Protein AF-A0A8B6XBX9-F1 (afdb_monomer)

Structure (mmCIF, N/CA/C/O backbone):
data_AF-A0A8B6XBX9-F1
#
_entry.id   AF-A0A8B6XBX9-F1
#
loop_
_atom_site.group_PDB
_atom_site.id
_atom_site.type_symbol
_atom_site.label_atom_id
_atom_site.label_alt_id
_atom_site.label_comp_id
_atom_site.label_asym_id
_atom_site.label_entity_id
_atom_site.label_seq_id
_atom_site.pdbx_PDB_ins_code
_atom_site.Cartn_x
_atom_site.Cartn_y
_atom_site.Cartn_z
_atom_site.occupancy
_atom_site.B_iso_or_equiv
_atom_site.auth_seq_id
_atom_site.auth_comp_id
_atom_site.auth_asym_id
_atom_site.auth_atom_id
_atom_site.pdbx_PDB_model_num
ATOM 1 N N . ASP A 1 1 ? -56.535 5.437 45.631 1.00 47.84 1 ASP A N 1
ATOM 2 C CA . ASP A 1 1 ? -55.757 4.356 44.991 1.00 47.84 1 ASP A CA 1
ATOM 3 C C . ASP A 1 1 ? -54.587 4.993 44.270 1.00 47.84 1 ASP A C 1
ATOM 5 O O . ASP A 1 1 ? -54.756 6.037 43.652 1.00 47.84 1 ASP A O 1
ATOM 9 N N . ALA A 1 2 ? -53.387 4.492 44.534 1.00 50.47 2 ALA A N 1
ATOM 10 C CA . ALA A 1 2 ? -52.125 5.211 44.409 1.00 50.47 2 ALA A CA 1
ATOM 11 C C . ALA A 1 2 ? -51.852 5.819 43.011 1.00 50.47 2 ALA A C 1
ATOM 13 O O . ALA A 1 2 ? -51.629 5.105 42.043 1.00 50.47 2 ALA A O 1
ATOM 14 N N . THR A 1 3 ? -51.808 7.160 42.994 1.00 58.91 3 THR A N 1
ATOM 15 C CA . THR A 1 3 ? -50.805 8.041 42.352 1.00 58.91 3 THR A CA 1
ATOM 16 C C . THR A 1 3 ? -50.478 7.858 40.867 1.00 58.91 3 THR A C 1
ATOM 18 O O . THR A 1 3 ? -49.829 6.899 40.463 1.00 58.91 3 THR A O 1
ATOM 21 N N . GLY A 1 4 ? -50.818 8.892 40.084 1.00 65.31 4 GLY A N 1
ATOM 22 C CA . GLY A 1 4 ? -50.504 9.026 38.664 1.00 65.31 4 GLY A CA 1
ATOM 23 C C . GLY A 1 4 ? -49.008 8.943 38.365 1.00 65.31 4 GLY A C 1
ATOM 24 O O . GLY A 1 4 ? -48.248 9.865 38.653 1.00 65.31 4 GLY A O 1
ATOM 25 N N . GLN A 1 5 ? -48.604 7.830 37.761 1.00 73.38 5 GLN A N 1
ATOM 26 C CA . GLN A 1 5 ? -47.269 7.639 37.211 1.00 73.38 5 GLN A CA 1
ATOM 27 C C . GLN A 1 5 ? -47.248 7.998 35.728 1.00 73.38 5 GLN A C 1
ATOM 29 O O . GLN A 1 5 ? -48.094 7.558 34.951 1.00 73.38 5 GLN A O 1
ATOM 34 N N . LEU A 1 6 ? -46.239 8.779 35.346 1.00 77.12 6 LEU A N 1
ATOM 35 C CA . LEU A 1 6 ? -45.915 9.092 33.963 1.00 77.12 6 LEU A CA 1
ATOM 36 C C . LEU A 1 6 ? -44.779 8.161 33.519 1.00 77.12 6 LEU A C 1
ATOM 38 O O . LEU A 1 6 ? -43.672 8.239 34.051 1.00 77.12 6 LEU A O 1
ATOM 42 N N . VAL A 1 7 ? -45.050 7.276 32.561 1.00 82.19 7 VAL A N 1
ATOM 43 C CA . VAL A 1 7 ? -44.018 6.440 31.933 1.00 82.19 7 VAL A CA 1
ATOM 44 C C . VAL A 1 7 ? -43.397 7.243 30.797 1.00 82.19 7 VAL A C 1
ATOM 46 O O . VAL A 1 7 ? -44.078 7.575 29.829 1.00 82.19 7 VAL A O 1
ATOM 49 N N . ILE A 1 8 ? -42.112 7.572 30.927 1.00 80.06 8 ILE A N 1
ATOM 50 C CA . ILE A 1 8 ? -41.355 8.288 29.899 1.00 80.06 8 ILE A CA 1
ATOM 51 C C . ILE A 1 8 ? -40.343 7.325 29.288 1.00 80.06 8 ILE A C 1
ATOM 53 O O . ILE A 1 8 ? -39.420 6.872 29.963 1.00 80.06 8 ILE A O 1
ATOM 57 N N . THR A 1 9 ? -40.495 7.048 27.998 1.00 86.31 9 THR A N 1
ATOM 58 C CA . THR A 1 9 ? -39.492 6.356 27.188 1.00 86.31 9 THR A CA 1
ATOM 59 C C . THR A 1 9 ? -38.608 7.404 26.522 1.00 86.31 9 THR A C 1
ATOM 61 O O . THR A 1 9 ? -39.113 8.286 25.829 1.00 86.31 9 THR A O 1
ATOM 64 N N . ARG A 1 10 ? -37.291 7.322 26.725 1.00 90.56 10 ARG A N 1
ATOM 65 C CA . ARG A 1 10 ? -36.312 8.128 25.984 1.00 90.56 10 ARG A CA 1
ATOM 66 C C . ARG A 1 10 ? -35.233 7.237 25.398 1.00 90.56 10 ARG A C 1
ATOM 68 O O . ARG A 1 10 ? -34.911 6.205 25.984 1.00 90.56 10 ARG A O 1
ATOM 75 N N . GLU A 1 11 ? -34.661 7.671 24.286 1.00 89.25 11 GLU A N 1
ATOM 76 C CA . GLU A 1 11 ? -33.457 7.050 23.745 1.00 89.25 11 GLU A CA 1
ATOM 77 C C . GLU A 1 11 ? -32.267 7.308 24.676 1.00 89.25 11 GLU A C 1
ATOM 79 O O . GLU A 1 11 ? -32.138 8.377 25.290 1.00 89.25 11 GLU A O 1
ATOM 84 N N . GLU A 1 12 ? -31.413 6.297 24.818 1.00 87.69 12 GLU A N 1
ATOM 85 C CA . GLU A 1 12 ? -30.166 6.442 25.557 1.00 87.69 12 GLU A CA 1
ATOM 86 C C . GLU A 1 12 ? -29.178 7.297 24.763 1.00 87.69 12 GLU A C 1
ATOM 88 O O . GLU A 1 12 ? -29.089 7.217 23.538 1.00 87.69 12 GLU A O 1
ATOM 93 N N . THR A 1 13 ? -28.400 8.118 25.463 1.00 88.25 13 THR A N 1
ATOM 94 C CA . THR A 1 13 ? -27.279 8.812 24.825 1.00 88.25 13 THR A CA 1
ATOM 95 C C . THR A 1 13 ? -26.112 7.843 24.591 1.00 88.25 13 THR A C 1
ATOM 97 O O . THR A 1 13 ? -25.964 6.866 25.333 1.00 88.25 13 THR A O 1
ATOM 100 N N . PRO A 1 14 ? -25.200 8.130 23.642 1.00 80.31 14 PRO A N 1
ATOM 101 C CA . PRO A 1 14 ? -24.030 7.280 23.404 1.00 80.31 14 PRO A CA 1
ATOM 102 C C . PRO A 1 14 ? -23.174 7.025 24.656 1.00 80.31 14 PRO A C 1
ATOM 104 O O . PRO A 1 14 ? -22.653 5.926 24.839 1.00 80.31 14 PRO A O 1
ATOM 107 N N . ASN A 1 15 ? -23.057 8.010 25.554 1.00 82.19 15 ASN A N 1
ATOM 108 C CA . ASN A 1 15 ? -22.315 7.861 26.810 1.00 82.19 15 ASN A CA 1
ATOM 109 C C . ASN A 1 15 ? -23.029 6.940 27.810 1.00 82.19 15 ASN A C 1
ATOM 111 O O . ASN A 1 15 ? -22.375 6.184 28.527 1.00 82.19 15 ASN A O 1
ATOM 115 N N . GLU A 1 16 ? -24.360 6.988 27.858 1.00 85.31 16 GLU A N 1
ATOM 116 C CA . GLU A 1 16 ? -25.170 6.120 28.718 1.00 85.31 16 GLU A CA 1
ATOM 117 C C . GLU A 1 16 ? -25.141 4.674 28.223 1.00 85.31 16 GLU A C 1
ATOM 119 O O . GLU A 1 16 ? -24.915 3.769 29.027 1.00 85.31 16 GLU A O 1
ATOM 124 N N . MET A 1 17 ? -25.250 4.473 26.906 1.00 82.44 17 MET A N 1
ATOM 125 C CA . MET A 1 17 ? -25.047 3.174 26.261 1.00 82.44 17 MET A CA 1
ATOM 126 C C . MET A 1 17 ? -23.651 2.625 26.559 1.00 82.44 17 MET A C 1
ATOM 128 O O . MET A 1 17 ? -23.513 1.475 26.970 1.00 82.44 17 MET A O 1
ATOM 132 N N . LYS A 1 18 ? -22.603 3.443 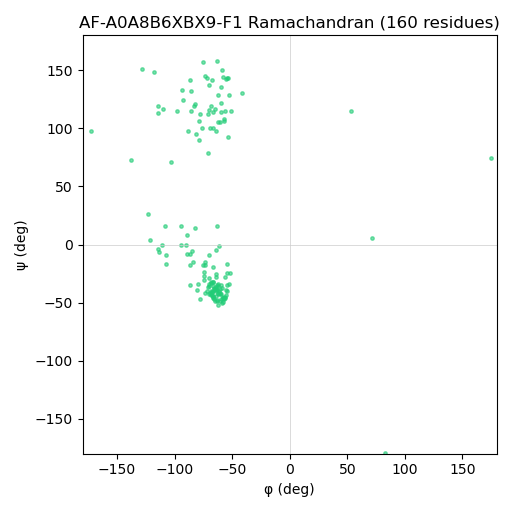26.376 1.00 77.25 18 LYS A N 1
ATOM 133 C CA . LYS A 1 18 ? -21.213 3.042 26.632 1.00 77.25 18 LYS A CA 1
ATOM 134 C C . LYS A 1 18 ? -21.022 2.597 28.077 1.00 77.25 18 LYS A C 1
ATOM 136 O O . LYS A 1 18 ? -20.427 1.550 28.307 1.00 77.25 18 LYS A O 1
ATOM 141 N N . ARG A 1 19 ? -21.543 3.364 29.039 1.00 81.75 19 ARG A N 1
ATOM 142 C CA . ARG A 1 19 ? -21.481 3.010 30.461 1.00 81.75 19 ARG A CA 1
ATOM 143 C C . ARG A 1 19 ? -22.203 1.690 30.731 1.00 81.75 19 ARG A C 1
ATOM 145 O O . ARG A 1 19 ? -21.601 0.799 31.315 1.00 81.75 19 ARG A O 1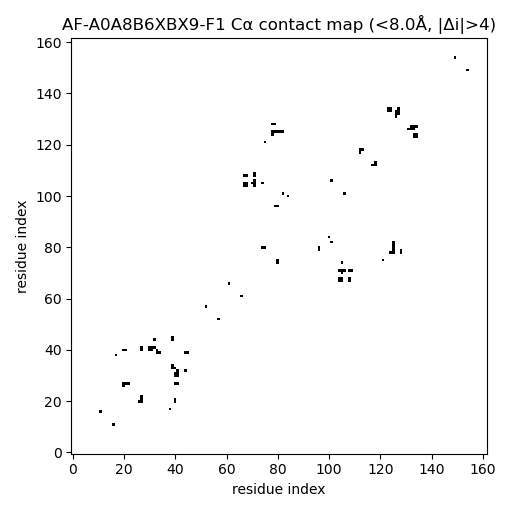
ATOM 152 N N . ARG A 1 20 ? -23.431 1.529 30.226 1.00 82.69 20 ARG A N 1
ATOM 153 C CA . ARG A 1 20 ? -24.201 0.282 30.343 1.00 82.69 20 ARG A CA 1
ATOM 154 C C . ARG A 1 20 ? -23.438 -0.911 29.766 1.00 82.69 20 ARG A C 1
ATOM 156 O O . ARG A 1 20 ? -23.344 -1.934 30.424 1.00 82.69 20 ARG A O 1
ATOM 163 N N . LEU A 1 21 ? -22.829 -0.762 28.591 1.00 76.75 21 LEU A N 1
ATOM 164 C CA . LEU A 1 21 ? -22.041 -1.814 27.944 1.00 76.75 21 LEU A CA 1
ATOM 165 C C . LEU A 1 21 ? -20.751 -2.166 28.706 1.00 76.75 21 LEU A C 1
ATOM 167 O O . LEU A 1 21 ? -20.301 -3.307 28.661 1.00 76.75 21 LEU A O 1
ATOM 171 N N . MET A 1 22 ? -20.137 -1.190 29.380 1.00 72.38 22 MET A N 1
ATOM 172 C CA . MET A 1 22 ? -18.921 -1.397 30.173 1.00 72.38 22 MET A CA 1
ATOM 173 C C . MET A 1 22 ? -19.202 -2.003 31.557 1.00 72.38 22 MET A C 1
ATOM 175 O O . MET A 1 22 ? -18.372 -2.764 32.059 1.00 72.38 22 MET A O 1
ATOM 179 N N . GLU A 1 23 ? -20.336 -1.654 32.169 1.00 77.81 23 GLU A N 1
ATOM 180 C CA . GLU A 1 23 ? -20.742 -2.090 33.513 1.00 77.81 23 GLU A CA 1
ATOM 181 C C . GLU A 1 23 ? -21.487 -3.434 33.505 1.00 77.81 23 GLU A C 1
ATOM 183 O O . GLU A 1 23 ? -21.322 -4.237 34.425 1.00 77.81 23 GLU A O 1
ATOM 188 N N . ASP A 1 24 ? -22.285 -3.701 32.472 1.00 77.50 24 ASP A N 1
ATOM 189 C CA . ASP A 1 24 ? -23.056 -4.935 32.348 1.00 77.50 24 ASP A CA 1
ATOM 190 C C . ASP A 1 24 ? -22.156 -6.085 31.881 1.00 77.50 24 ASP A C 1
ATOM 192 O O . ASP A 1 24 ? -21.653 -6.113 30.756 1.00 77.50 24 ASP A O 1
ATOM 196 N N . THR A 1 25 ? -21.944 -7.051 32.775 1.00 68.38 25 THR A N 1
ATOM 197 C CA . THR A 1 25 ? -21.031 -8.175 32.541 1.00 68.38 25 THR A CA 1
ATOM 198 C C . THR A 1 25 ? -21.561 -9.119 31.460 1.00 68.38 25 THR A C 1
ATOM 200 O O . THR A 1 25 ? -20.766 -9.653 30.687 1.00 68.38 25 THR A O 1
ATOM 203 N N . ASP A 1 26 ? -22.880 -9.273 31.335 1.00 69.69 26 ASP A N 1
ATOM 204 C CA . ASP A 1 26 ? -23.489 -10.150 30.333 1.00 69.69 26 ASP A CA 1
ATOM 205 C C . ASP A 1 26 ? -23.387 -9.527 28.936 1.00 69.69 26 ASP A C 1
ATOM 207 O O . ASP A 1 26 ? -23.004 -10.201 27.976 1.00 69.69 26 ASP A O 1
ATOM 211 N N . LEU A 1 27 ? -23.625 -8.215 28.823 1.00 66.31 27 LEU A N 1
ATOM 212 C CA . LEU A 1 27 ? -23.437 -7.483 27.564 1.00 66.31 27 LEU A CA 1
ATOM 213 C C . LEU A 1 27 ? -21.960 -7.370 27.166 1.00 66.31 27 LEU A C 1
ATOM 215 O O . LEU A 1 27 ? -21.639 -7.400 25.974 1.00 66.31 27 LEU A O 1
ATOM 219 N N . ARG A 1 28 ? -21.052 -7.266 28.142 1.00 62.84 28 ARG A N 1
ATOM 220 C CA . ARG A 1 28 ? -19.605 -7.248 27.899 1.00 62.84 28 ARG A CA 1
ATOM 221 C C . ARG A 1 28 ? -19.109 -8.591 27.369 1.00 62.84 28 ARG A C 1
ATOM 223 O O . ARG A 1 28 ? -18.374 -8.611 26.384 1.00 62.84 28 ARG A O 1
ATOM 230 N N . ASN A 1 29 ? -19.559 -9.694 27.970 1.00 64.31 29 ASN A N 1
ATOM 231 C CA . ASN A 1 29 ? -19.188 -11.053 27.569 1.00 64.31 29 ASN A CA 1
ATOM 232 C C . ASN A 1 29 ? -19.799 -11.438 26.209 1.00 64.31 29 ASN A C 1
ATOM 234 O O . ASN A 1 29 ? -19.144 -12.080 25.390 1.00 64.31 29 ASN A O 1
ATOM 238 N N . ALA A 1 30 ? -21.025 -10.988 25.914 1.00 65.25 30 ALA A N 1
ATOM 239 C CA . ALA A 1 30 ? -21.655 -11.184 24.605 1.00 65.25 30 ALA A CA 1
ATOM 240 C C . ALA A 1 30 ? -20.912 -10.462 23.461 1.00 65.25 30 ALA A C 1
ATOM 242 O O . ALA A 1 30 ? -20.984 -10.894 22.310 1.00 65.25 30 ALA A O 1
ATOM 243 N N . ASN A 1 31 ? -20.171 -9.393 23.777 1.00 61.78 31 ASN A N 1
ATOM 244 C CA . ASN A 1 31 ? -19.454 -8.552 22.817 1.00 61.78 31 ASN A CA 1
ATOM 245 C C . ASN A 1 31 ? -17.927 -8.721 22.846 1.00 61.78 31 ASN A C 1
ATOM 247 O O . ASN A 1 31 ? -17.215 -7.899 22.265 1.00 61.78 31 ASN A O 1
ATOM 251 N N . GLU A 1 32 ? -17.401 -9.789 23.456 1.00 60.12 32 GLU A N 1
ATOM 252 C CA . GLU A 1 32 ? -15.950 -10.023 23.559 1.00 60.12 32 GLU A CA 1
ATOM 253 C C . GLU A 1 32 ? -15.216 -10.016 22.207 1.00 60.12 32 GLU A C 1
ATOM 255 O O . GLU A 1 32 ? -14.030 -9.683 22.170 1.00 60.12 32 GLU A O 1
ATOM 260 N N . ASN A 1 33 ? -15.924 -10.314 21.109 1.00 57.78 33 ASN A N 1
ATOM 261 C CA . ASN A 1 33 ? -15.406 -10.333 19.736 1.00 57.78 33 ASN A CA 1
ATOM 262 C C . ASN A 1 33 ? -16.180 -9.404 18.777 1.00 57.78 33 ASN A C 1
ATOM 264 O O . ASN A 1 33 ? -16.238 -9.663 17.574 1.00 57.78 33 ASN A O 1
ATOM 268 N N . SER A 1 34 ? -16.819 -8.343 19.278 1.00 60.97 34 SER A N 1
ATOM 269 C CA . SER A 1 34 ? -17.472 -7.366 18.399 1.00 60.97 34 SER A CA 1
ATOM 270 C C . SER A 1 34 ? -16.432 -6.442 17.753 1.00 60.97 34 SER A C 1
ATOM 272 O O . SER A 1 34 ? -15.966 -5.489 18.371 1.00 60.97 34 SER A O 1
ATOM 274 N N . TYR A 1 35 ? -16.087 -6.723 16.492 1.00 56.25 35 TYR A N 1
ATOM 275 C CA . TYR A 1 35 ? -15.168 -5.921 15.664 1.00 56.25 35 TYR A CA 1
ATOM 276 C C . TYR A 1 35 ? -15.850 -4.747 14.936 1.00 56.25 35 TYR A C 1
ATOM 278 O O . TYR A 1 35 ? -15.186 -3.967 14.258 1.00 56.25 35 TYR A O 1
ATOM 286 N N . HIS A 1 36 ? -17.180 -4.640 15.031 1.00 54.12 36 HIS A N 1
ATOM 287 C CA . HIS A 1 36 ? -17.987 -3.687 14.257 1.00 54.12 36 HIS A CA 1
ATOM 288 C C . HIS A 1 36 ? -18.798 -2.715 15.122 1.00 54.12 36 HIS A C 1
ATOM 290 O O . HIS A 1 36 ? -19.558 -1.908 14.590 1.00 54.12 36 HIS A O 1
ATOM 296 N N . SER A 1 37 ? -18.655 -2.763 16.449 1.00 62.19 37 SER A N 1
ATOM 297 C CA . SER A 1 37 ? -19.271 -1.769 17.326 1.00 62.19 37 SER A CA 1
ATOM 298 C C . SER A 1 37 ? -18.368 -0.544 17.455 1.00 62.19 37 SER A C 1
ATOM 300 O O . SER A 1 37 ? -17.191 -0.659 17.780 1.00 62.19 37 SER A O 1
ATOM 302 N N . GLY A 1 38 ? -18.938 0.655 17.298 1.00 62.78 38 GLY A N 1
ATOM 303 C CA . GLY A 1 38 ? -18.244 1.918 17.601 1.00 62.78 38 GLY A CA 1
ATOM 304 C C . GLY A 1 38 ? -17.886 2.090 19.087 1.00 62.78 38 GLY A C 1
ATOM 305 O O . GLY A 1 38 ? -17.226 3.056 19.460 1.00 62.78 38 GLY A O 1
ATOM 306 N N . VAL A 1 39 ? -18.316 1.156 19.944 1.00 66.62 39 VAL A N 1
ATOM 307 C CA . VAL A 1 39 ? -17.897 1.053 21.342 1.00 66.62 39 VAL A CA 1
ATOM 308 C C . VAL A 1 39 ? -17.115 -0.253 21.523 1.00 66.62 39 VAL A C 1
ATOM 310 O O . VAL A 1 39 ? -17.706 -1.330 21.403 1.00 66.62 39 VAL A O 1
ATOM 313 N N . PRO A 1 40 ? -15.804 -0.185 21.808 1.00 63.81 40 PRO A N 1
ATOM 314 C CA . PRO A 1 40 ? -15.008 -1.366 22.104 1.00 63.81 40 PRO A CA 1
ATOM 315 C C . PRO A 1 40 ? -15.412 -1.936 23.468 1.00 63.81 40 PRO A C 1
ATOM 317 O O . PRO A 1 40 ? -15.238 -1.283 24.497 1.00 63.81 40 PRO A O 1
ATOM 320 N N . ALA A 1 41 ? -15.953 -3.155 23.476 1.00 65.62 41 ALA A N 1
ATOM 321 C CA . ALA A 1 41 ? -16.357 -3.860 24.697 1.00 65.62 41 ALA A CA 1
ATOM 322 C C . ALA A 1 41 ? -15.207 -4.663 25.342 1.00 65.62 41 ALA A C 1
ATOM 324 O O . ALA A 1 41 ? -15.277 -5.014 26.519 1.00 65.62 41 ALA A O 1
ATOM 325 N N . ASN A 1 42 ? -14.135 -4.938 24.588 1.00 71.31 42 ASN A N 1
ATOM 326 C CA . ASN A 1 42 ? -12.994 -5.741 25.024 1.00 71.31 42 ASN A CA 1
ATOM 327 C C . ASN A 1 42 ? -11.718 -4.886 25.113 1.00 71.31 42 ASN A C 1
ATOM 329 O O . ASN A 1 42 ? -11.240 -4.355 24.109 1.00 71.31 42 ASN A O 1
ATOM 333 N N . ALA A 1 43 ? -11.136 -4.797 26.314 1.00 71.69 43 ALA A N 1
ATOM 334 C CA . ALA A 1 43 ? -9.923 -4.020 26.575 1.00 71.69 43 ALA A CA 1
ATOM 335 C C . ALA A 1 43 ? -8.711 -4.503 25.759 1.00 71.69 43 ALA A C 1
ATOM 337 O O . ALA A 1 43 ? -7.956 -3.688 25.239 1.00 71.69 43 ALA A O 1
ATOM 338 N N . LYS A 1 44 ? -8.562 -5.820 25.579 1.00 72.62 44 LYS A N 1
ATOM 339 C CA . LYS A 1 44 ? -7.471 -6.411 24.794 1.00 72.62 44 LYS A CA 1
ATOM 340 C C . LYS A 1 44 ? -7.630 -6.137 23.299 1.00 72.62 44 LYS A C 1
ATOM 342 O O . LYS A 1 44 ? -6.649 -5.957 22.587 1.00 72.62 44 LYS A O 1
ATOM 347 N N . HIS A 1 45 ? -8.871 -6.080 22.814 1.00 73.94 45 HIS A N 1
ATOM 348 C CA . HIS A 1 45 ? -9.137 -5.675 21.437 1.00 73.94 45 HIS A CA 1
ATOM 349 C C . HIS A 1 45 ? -8.779 -4.203 21.214 1.00 73.94 45 HIS A C 1
ATOM 351 O O . HIS A 1 45 ? -8.085 -3.891 20.251 1.00 73.94 45 HIS A O 1
ATOM 357 N N . HIS A 1 46 ? -9.187 -3.324 22.134 1.00 74.81 46 HIS A N 1
ATOM 358 C CA . HIS A 1 46 ? -8.813 -1.913 22.095 1.00 74.81 46 HIS A CA 1
ATOM 359 C C . HIS A 1 46 ? -7.290 -1.736 22.108 1.00 74.81 46 HIS A C 1
ATOM 361 O O . HIS A 1 46 ? -6.766 -0.989 21.295 1.00 74.81 46 HIS A O 1
ATOM 367 N N . GLU A 1 47 ? -6.574 -2.464 22.969 1.00 78.19 47 GLU A N 1
ATOM 368 C CA . GLU A 1 47 ? -5.108 -2.451 23.011 1.00 78.19 47 GLU A CA 1
ATOM 369 C C . GLU A 1 47 ? -4.489 -2.808 21.653 1.00 78.19 47 GLU A C 1
ATOM 371 O O . GLU A 1 47 ? -3.614 -2.091 21.180 1.00 78.19 47 GLU A O 1
ATOM 376 N N . PHE A 1 48 ? -4.972 -3.862 20.987 1.00 78.56 48 PHE A N 1
ATOM 377 C CA . PHE A 1 48 ? -4.461 -4.247 19.670 1.00 78.56 48 PHE A CA 1
ATOM 378 C C . PHE A 1 48 ? -4.805 -3.251 18.563 1.00 78.56 48 PHE A C 1
ATOM 380 O O . PHE A 1 48 ? -3.949 -2.992 17.723 1.00 78.56 48 PHE A O 1
ATOM 387 N N . VAL A 1 49 ? -6.014 -2.684 18.556 1.00 74.00 49 VAL A N 1
ATOM 388 C CA . VAL A 1 49 ? -6.403 -1.654 17.577 1.00 74.00 49 VAL A CA 1
ATOM 389 C C . VAL A 1 49 ? -5.572 -0.391 17.787 1.00 74.00 49 VAL A C 1
ATOM 391 O O . VAL A 1 49 ? -4.967 0.101 16.846 1.00 74.00 49 VAL A O 1
ATOM 394 N N . THR A 1 50 ? -5.437 0.075 19.030 1.00 76.00 50 THR A N 1
ATOM 395 C CA . THR A 1 50 ? -4.590 1.229 19.351 1.00 76.00 50 THR A CA 1
ATOM 396 C C . THR A 1 50 ? -3.123 0.964 19.016 1.00 76.00 50 THR A C 1
ATOM 398 O O . THR A 1 50 ? -2.468 1.831 18.453 1.00 76.00 50 THR A O 1
ATOM 401 N N . ALA A 1 51 ? -2.589 -0.221 19.324 1.00 81.56 51 ALA A N 1
ATOM 402 C CA . ALA A 1 51 ? -1.223 -0.581 18.953 1.00 81.56 51 ALA A CA 1
ATOM 403 C C . ALA A 1 51 ? -1.039 -0.621 17.431 1.00 81.56 51 ALA A C 1
ATOM 405 O O . ALA A 1 51 ? -0.005 -0.174 16.944 1.00 81.56 51 ALA A O 1
ATOM 406 N N . TYR A 1 52 ? -2.033 -1.116 16.687 1.00 73.75 52 TYR A N 1
ATOM 407 C CA . TYR A 1 52 ? -2.032 -1.106 15.228 1.00 73.75 52 TYR A CA 1
ATOM 408 C C . TYR A 1 52 ? -1.998 0.327 14.687 1.00 73.75 52 TYR A C 1
ATOM 410 O O . TYR A 1 52 ? -1.075 0.661 13.945 1.00 73.75 52 TYR A O 1
ATOM 418 N N . ASP A 1 53 ? -2.910 1.187 15.144 1.00 73.25 53 ASP A N 1
ATOM 419 C CA . ASP A 1 53 ? -2.983 2.598 14.747 1.00 73.25 53 ASP A CA 1
ATOM 420 C C . ASP A 1 53 ? -1.683 3.348 15.088 1.00 73.25 53 ASP A C 1
ATOM 422 O O . ASP A 1 53 ? -1.140 4.071 14.257 1.00 73.25 53 ASP A O 1
ATOM 426 N N . LEU A 1 54 ? -1.115 3.115 16.277 1.00 74.81 54 LEU A N 1
ATOM 427 C CA . LEU A 1 54 ? 0.177 3.684 16.676 1.00 74.81 54 LEU A CA 1
ATOM 428 C C . LEU A 1 54 ? 1.345 3.145 15.839 1.00 74.81 54 LEU A C 1
ATOM 430 O O . LEU A 1 54 ? 2.270 3.895 15.538 1.00 74.81 54 LEU A O 1
ATOM 434 N N . SER A 1 55 ? 1.329 1.858 15.477 1.00 72.62 55 SER A N 1
ATOM 435 C CA . 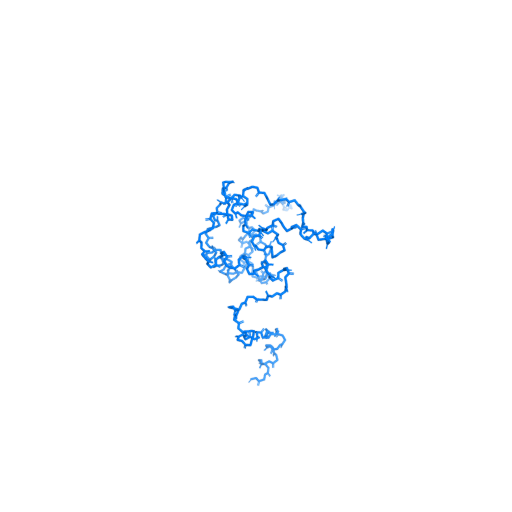SER A 1 55 ? 2.403 1.230 14.696 1.00 72.62 55 SER A CA 1
ATOM 436 C C . SER A 1 55 ? 2.395 1.629 13.220 1.00 72.62 55 SER A C 1
ATOM 438 O O . SER A 1 55 ? 3.459 1.686 12.608 1.00 72.62 55 SER A O 1
ATOM 440 N N . LEU A 1 56 ? 1.218 1.920 12.657 1.00 64.50 56 LEU A N 1
ATOM 441 C CA . LEU A 1 56 ? 1.083 2.495 11.319 1.00 64.50 56 LEU A CA 1
ATOM 442 C C . LEU A 1 56 ? 1.461 3.984 11.287 1.00 64.50 56 LEU A C 1
ATOM 444 O O . LEU A 1 56 ? 1.867 4.478 10.236 1.00 64.50 56 LEU A O 1
ATOM 448 N N . GLY A 1 57 ? 1.376 4.668 12.432 1.00 60.41 57 GLY A N 1
ATOM 449 C CA . GLY A 1 57 ? 1.626 6.100 12.560 1.00 60.41 57 GLY A CA 1
ATOM 450 C C . GLY A 1 57 ? 0.410 6.945 12.175 1.00 60.41 57 GLY A C 1
ATOM 451 O O . GLY A 1 57 ? -0.650 6.430 11.822 1.00 60.41 57 GLY A O 1
ATOM 452 N N . GLU A 1 58 ? 0.557 8.269 12.256 1.00 57.19 58 GLU A N 1
ATOM 453 C CA . GLU A 1 58 ? -0.458 9.194 11.751 1.00 57.19 58 GLU A CA 1
ATOM 454 C C . GLU A 1 58 ? -0.635 8.935 10.245 1.00 57.19 58 GLU A C 1
ATOM 456 O O . GLU A 1 58 ? 0.357 9.007 9.509 1.00 57.19 58 GLU A O 1
ATOM 461 N N . PRO A 1 59 ? -1.847 8.599 9.755 1.00 56.12 59 PRO A N 1
ATOM 462 C CA . PRO A 1 59 ? -2.072 8.539 8.324 1.00 56.12 59 PRO A CA 1
ATOM 463 C C . PRO A 1 59 ? -1.832 9.951 7.813 1.00 56.12 59 PRO A C 1
ATOM 465 O O . PRO A 1 59 ? -2.642 10.838 8.068 1.00 56.12 59 PRO A O 1
ATOM 468 N N . VAL A 1 60 ? -0.693 10.168 7.150 1.00 54.75 60 VAL A N 1
ATOM 469 C CA . VAL A 1 60 ? -0.370 11.459 6.544 1.00 54.75 60 VAL A CA 1
ATOM 470 C C . VAL A 1 60 ? -1.588 11.839 5.705 1.00 54.75 60 VAL A C 1
ATOM 472 O O . VAL A 1 60 ? -1.919 11.084 4.781 1.00 54.75 60 VAL A O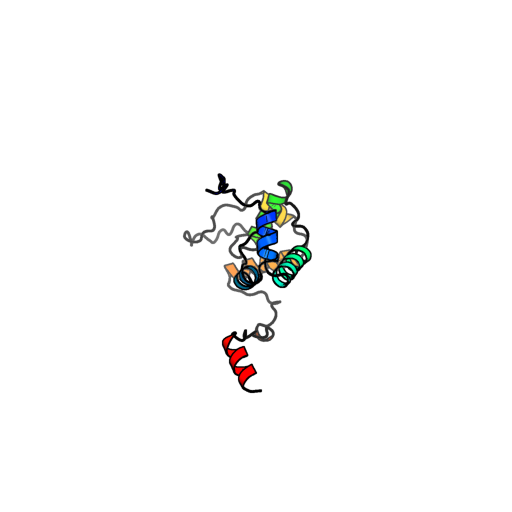 1
ATOM 475 N N . PRO A 1 61 ? -2.315 12.925 6.042 1.00 53.47 61 PRO A N 1
ATOM 476 C CA . PRO A 1 61 ? -3.438 13.356 5.239 1.00 53.47 61 PRO A CA 1
ATOM 477 C C . PRO A 1 61 ? -2.853 13.671 3.872 1.00 53.47 61 PRO A C 1
ATOM 479 O O . PRO A 1 61 ? -2.103 14.631 3.715 1.00 53.47 61 PRO A O 1
ATOM 482 N N . PHE A 1 62 ? -3.099 12.792 2.905 1.00 56.59 62 PHE A N 1
ATOM 483 C CA . PHE A 1 62 ? -2.566 12.966 1.569 1.00 56.59 62 PHE A CA 1
ATOM 484 C C . PHE A 1 62 ? -3.236 14.199 0.973 1.00 56.59 62 PHE A C 1
ATOM 486 O O . PHE A 1 62 ? -4.387 14.153 0.539 1.00 56.59 62 PHE A O 1
ATOM 493 N N . GLU A 1 63 ? -2.526 15.323 1.002 1.00 62.75 63 GLU A N 1
ATOM 494 C CA . GLU A 1 63 ? -2.934 16.525 0.294 1.00 62.75 63 GLU A CA 1
ATOM 495 C C . GLU A 1 63 ? -3.059 16.210 -1.202 1.00 62.75 63 GLU A C 1
ATOM 497 O O . GLU A 1 63 ? -2.358 15.351 -1.745 1.00 62.75 63 GLU A O 1
ATOM 502 N N . MET A 1 64 ? -3.952 16.922 -1.891 1.00 60.19 64 MET A N 1
ATOM 503 C CA . MET A 1 64 ? -4.206 16.762 -3.331 1.00 60.19 64 MET A CA 1
ATOM 504 C C . MET A 1 64 ? -2.925 16.829 -4.187 1.00 60.19 64 MET A C 1
ATOM 506 O O . MET A 1 64 ? -2.879 16.255 -5.273 1.00 60.19 64 MET A O 1
ATOM 510 N N . GLU A 1 65 ? -1.874 17.488 -3.694 1.00 60.50 65 GLU A N 1
ATOM 511 C CA . GLU A 1 65 ? -0.561 17.581 -4.340 1.00 60.50 65 GLU A CA 1
ATOM 512 C C . GLU A 1 65 ? 0.153 16.219 -4.472 1.00 60.50 65 GLU A C 1
ATOM 514 O O . GLU A 1 65 ? 0.875 15.978 -5.443 1.00 60.50 65 GLU A O 1
ATOM 519 N N . TYR A 1 66 ? -0.122 15.273 -3.573 1.00 69.00 66 TYR A N 1
ATOM 520 C CA . TYR A 1 66 ? 0.457 13.927 -3.584 1.00 69.00 66 TYR A CA 1
ATOM 521 C C . TYR A 1 66 ? -0.363 12.907 -4.379 1.00 69.00 66 TYR A C 1
ATOM 523 O O . TYR A 1 66 ? 0.038 11.745 -4.491 1.00 69.00 66 TYR A O 1
ATOM 531 N N . PHE A 1 67 ? -1.492 13.314 -4.971 1.00 76.62 67 PHE A N 1
ATOM 532 C CA . PHE A 1 67 ? -2.340 12.416 -5.759 1.00 76.62 67 PHE A CA 1
ATOM 533 C C . PHE A 1 67 ? -1.544 11.725 -6.876 1.00 76.62 67 PHE A C 1
ATOM 535 O O . PHE A 1 67 ? -1.672 10.522 -7.087 1.00 76.62 67 PHE A O 1
ATOM 542 N N . GLY A 1 68 ? -0.637 12.459 -7.532 1.00 82.44 68 GLY A N 1
ATOM 543 C CA . GLY A 1 68 ? 0.207 11.885 -8.578 1.00 82.44 68 GLY A CA 1
ATOM 544 C C . GLY A 1 68 ? 1.205 10.837 -8.076 1.00 82.44 68 GLY A C 1
ATOM 545 O O . GLY A 1 68 ? 1.498 9.890 -8.802 1.00 82.44 68 GLY A O 1
ATOM 546 N N . TRP A 1 69 ? 1.704 10.983 -6.845 1.00 84.00 69 TRP A N 1
ATOM 547 C CA . TRP A 1 69 ? 2.617 10.017 -6.229 1.00 84.00 69 TRP A CA 1
ATOM 548 C C . TRP A 1 69 ? 1.877 8.732 -5.856 1.00 84.00 69 TRP A C 1
ATOM 550 O O . TRP A 1 69 ? 2.370 7.635 -6.105 1.00 84.00 69 TRP A O 1
ATOM 560 N N . LEU A 1 70 ? 0.651 8.854 -5.340 1.00 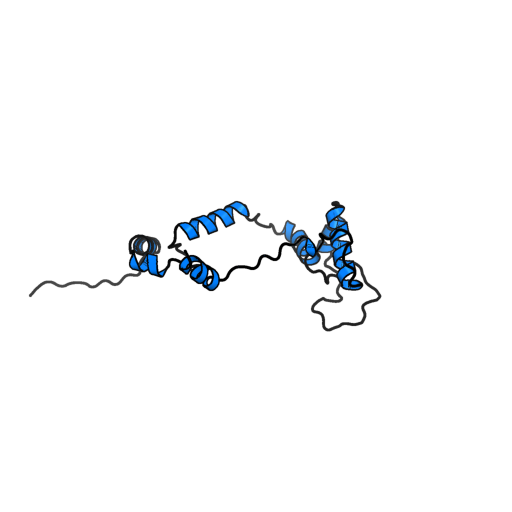84.12 70 LEU A N 1
ATOM 561 C CA . LEU A 1 70 ? -0.191 7.704 -5.019 1.00 84.12 70 LEU A CA 1
ATOM 562 C C . LEU A 1 70 ? -0.574 6.909 -6.274 1.00 84.12 70 LEU A C 1
ATOM 564 O O . LEU A 1 70 ? -0.494 5.682 -6.276 1.00 84.12 70 LEU A O 1
ATOM 568 N N . GLU A 1 71 ? -0.964 7.596 -7.347 1.00 86.81 71 GLU A N 1
ATOM 569 C CA . GLU A 1 71 ? -1.242 6.960 -8.640 1.00 86.81 71 GLU A CA 1
ATOM 570 C C . GLU A 1 71 ? 0.011 6.282 -9.214 1.00 86.81 71 GLU A C 1
ATOM 572 O O . GLU A 1 71 ? -0.080 5.190 -9.775 1.00 86.81 71 GLU A O 1
ATOM 577 N N . TYR A 1 72 ? 1.196 6.863 -9.002 1.00 89.25 72 TYR A N 1
ATOM 578 C CA . TYR A 1 72 ? 2.461 6.210 -9.331 1.00 89.25 72 TYR A CA 1
ATOM 579 C C . TYR A 1 72 ? 2.695 4.934 -8.514 1.00 89.25 72 TYR A C 1
ATOM 581 O O . TYR A 1 72 ? 2.961 3.892 -9.109 1.00 89.25 72 TYR A O 1
ATOM 589 N N . LEU A 1 73 ? 2.520 4.960 -7.190 1.00 88.31 73 LEU A N 1
ATOM 590 C CA . LEU A 1 73 ? 2.654 3.759 -6.357 1.00 88.31 73 LEU A CA 1
ATOM 591 C C . LEU A 1 73 ? 1.646 2.667 -6.731 1.00 88.31 73 LEU A C 1
ATOM 593 O O . LEU A 1 73 ? 1.998 1.490 -6.776 1.00 88.31 73 LEU A O 1
ATOM 597 N N . ARG A 1 74 ? 0.400 3.045 -7.038 1.00 87.69 74 ARG A N 1
ATOM 598 C CA . ARG A 1 74 ? -0.628 2.117 -7.537 1.00 87.69 74 ARG A CA 1
ATOM 599 C C . ARG A 1 74 ? -0.202 1.478 -8.854 1.00 87.69 74 ARG A C 1
ATOM 601 O O . ARG A 1 74 ? -0.348 0.270 -9.013 1.00 87.69 74 ARG A O 1
ATOM 608 N N . ALA A 1 75 ? 0.366 2.269 -9.762 1.00 88.25 75 ALA A N 1
ATOM 609 C CA . ALA A 1 75 ? 0.903 1.763 -11.014 1.00 88.25 75 ALA A CA 1
ATOM 610 C C . ALA A 1 75 ? 2.113 0.831 -10.794 1.00 88.25 75 ALA A C 1
ATOM 612 O O . ALA A 1 75 ? 2.220 -0.184 -11.471 1.00 88.25 75 ALA A O 1
ATOM 613 N N . VAL A 1 76 ? 2.996 1.122 -9.830 1.00 88.94 76 VAL A N 1
ATOM 614 C CA . VAL A 1 76 ? 4.126 0.249 -9.434 1.00 88.94 76 VAL A CA 1
ATOM 615 C C . VAL A 1 76 ? 3.655 -1.076 -8.844 1.00 88.94 76 VAL A C 1
ATOM 617 O O . VAL A 1 76 ? 4.226 -2.119 -9.157 1.00 88.94 76 VAL A O 1
ATOM 620 N N . ALA A 1 77 ? 2.604 -1.052 -8.027 1.00 86.25 77 ALA A N 1
ATOM 621 C CA . ALA A 1 77 ? 2.039 -2.253 -7.424 1.00 86.25 77 ALA A CA 1
ATOM 622 C C . ALA A 1 77 ? 1.321 -3.156 -8.444 1.00 86.25 77 ALA A C 1
ATOM 624 O O . ALA A 1 77 ? 1.269 -4.376 -8.262 1.00 86.25 77 ALA A O 1
ATOM 625 N N . ASP A 1 78 ? 0.774 -2.589 -9.523 1.00 85.31 78 ASP A N 1
ATOM 626 C CA . ASP A 1 78 ? 0.191 -3.373 -10.608 1.00 85.31 78 ASP A CA 1
ATOM 627 C C . ASP A 1 78 ? 1.283 -3.872 -11.563 1.00 85.31 78 ASP A C 1
ATOM 629 O O . ASP A 1 78 ? 1.690 -3.209 -12.514 1.00 85.31 78 ASP A O 1
ATOM 633 N N . TRP A 1 79 ? 1.727 -5.105 -11.326 1.00 81.25 79 TRP A N 1
ATOM 634 C CA . TRP A 1 79 ? 2.740 -5.801 -12.123 1.00 81.25 79 TRP A CA 1
ATOM 635 C C . TRP A 1 79 ? 2.438 -5.893 -13.628 1.00 81.25 79 TRP A C 1
ATOM 637 O O . TRP A 1 79 ? 3.347 -6.148 -14.414 1.00 81.25 79 TRP A O 1
ATOM 647 N N . ARG A 1 80 ? 1.187 -5.668 -14.047 1.00 81.31 80 ARG A N 1
ATOM 648 C CA . ARG A 1 80 ? 0.761 -5.690 -15.456 1.00 81.31 80 ARG A CA 1
ATOM 649 C C . ARG A 1 80 ? 0.947 -4.342 -16.154 1.00 81.31 80 ARG A C 1
ATOM 651 O O . ARG A 1 80 ? 0.731 -4.242 -17.365 1.00 81.31 80 ARG A O 1
ATOM 658 N N . VAL A 1 81 ? 1.297 -3.292 -15.408 1.00 83.50 81 VAL A N 1
ATOM 659 C CA . VAL A 1 81 ? 1.474 -1.944 -15.947 1.00 83.50 81 VAL A CA 1
ATOM 660 C C . VAL A 1 81 ? 2.603 -1.920 -16.966 1.00 83.50 81 VAL A C 1
ATOM 662 O O . VAL A 1 81 ? 3.733 -2.338 -16.716 1.00 83.50 81 VAL A O 1
ATOM 665 N N . LYS A 1 82 ? 2.288 -1.366 -18.138 1.00 81.38 82 LYS A N 1
ATOM 666 C CA . LYS A 1 82 ? 3.244 -1.181 -19.225 1.00 81.38 82 LYS A CA 1
ATOM 667 C C . LYS A 1 82 ? 3.955 0.154 -19.067 1.00 81.38 82 LYS A C 1
ATOM 669 O O . LYS A 1 82 ? 3.452 1.205 -19.457 1.00 81.38 82 LYS A O 1
ATOM 674 N N . TRP A 1 83 ? 5.152 0.097 -18.491 1.00 79.12 83 TRP A N 1
ATOM 675 C CA . TRP A 1 83 ? 6.021 1.259 -18.275 1.00 79.12 83 TRP A CA 1
ATOM 676 C C . TRP A 1 83 ? 6.680 1.792 -19.546 1.00 79.12 83 TRP A C 1
ATOM 678 O O . TRP A 1 83 ? 7.241 2.893 -19.527 1.00 79.12 83 TRP A O 1
ATOM 688 N N . GLN A 1 84 ? 6.660 0.993 -20.611 1.00 67.75 84 GLN A N 1
ATOM 689 C CA . GLN A 1 84 ? 7.153 1.314 -21.941 1.00 67.75 84 GLN A CA 1
ATOM 690 C C . GLN A 1 84 ? 5.986 1.250 -22.927 1.00 67.75 84 GLN A C 1
ATOM 692 O O . GLN A 1 84 ? 5.050 0.467 -22.758 1.00 67.75 84 GLN A O 1
ATOM 697 N N . SER A 1 85 ? 6.035 2.079 -23.969 1.00 56.09 85 SER A N 1
ATOM 698 C CA . SER A 1 85 ? 5.142 1.959 -25.118 1.00 56.09 85 SER A CA 1
ATOM 699 C C . SER A 1 85 ? 5.540 0.723 -25.919 1.00 56.09 85 SER A C 1
ATOM 701 O O . SER A 1 85 ? 6.233 0.792 -26.934 1.00 56.09 85 SER A O 1
ATOM 703 N N . ASP A 1 86 ? 5.132 -0.439 -25.425 1.00 47.69 86 ASP A N 1
ATOM 704 C CA . ASP A 1 86 ? 5.366 -1.707 -26.089 1.00 47.69 86 ASP A CA 1
ATOM 705 C C . ASP A 1 86 ? 4.628 -1.726 -27.427 1.00 47.69 86 ASP A C 1
ATOM 707 O O . ASP A 1 86 ? 3.452 -2.072 -27.524 1.00 47.69 86 ASP A O 1
ATOM 711 N N . LYS A 1 87 ? 5.360 -1.418 -28.500 1.00 45.69 87 LYS A N 1
ATOM 712 C CA . LYS A 1 87 ? 4.897 -1.545 -29.891 1.00 45.69 87 LYS A CA 1
ATOM 713 C C . LYS A 1 87 ? 4.543 -2.990 -30.287 1.00 45.69 87 LYS A C 1
ATOM 715 O O . LYS A 1 87 ? 4.178 -3.223 -31.432 1.00 45.69 87 LYS A O 1
ATOM 720 N N . LYS A 1 88 ? 4.701 -3.970 -29.387 1.00 45.16 88 LYS A N 1
ATOM 721 C CA . LYS A 1 88 ? 4.513 -5.404 -29.653 1.00 45.16 88 LYS A CA 1
ATOM 722 C C . LYS A 1 88 ? 3.257 -6.025 -29.042 1.00 45.16 88 LYS A C 1
ATOM 724 O O . LYS A 1 88 ? 2.954 -7.164 -29.390 1.00 45.16 88 LYS A O 1
ATOM 729 N N . VAL A 1 89 ? 2.510 -5.332 -28.181 1.00 47.25 89 VAL A N 1
ATOM 730 C CA . VAL A 1 89 ? 1.351 -5.944 -27.506 1.00 47.25 89 VAL A CA 1
ATOM 731 C C . VAL A 1 89 ? 0.044 -5.487 -28.152 1.00 47.25 89 VAL A C 1
ATOM 733 O O . VAL A 1 89 ? -0.725 -4.728 -27.574 1.00 47.25 89 VAL A O 1
ATOM 736 N N . GLU A 1 90 ? -0.195 -5.973 -29.369 1.00 42.12 90 GLU A N 1
ATOM 737 C CA . GLU A 1 90 ? -1.471 -5.847 -30.097 1.00 42.12 90 GLU A CA 1
ATOM 738 C C . GLU A 1 90 ? -2.452 -7.000 -29.808 1.00 42.12 90 GLU A C 1
ATOM 740 O O . GLU A 1 90 ? -3.483 -7.124 -30.462 1.00 42.12 90 GLU A O 1
ATOM 745 N N . ARG A 1 91 ? -2.162 -7.885 -28.847 1.00 41.72 91 ARG A N 1
ATOM 746 C CA . ARG A 1 91 ? -2.983 -9.082 -28.611 1.00 41.72 91 ARG A CA 1
ATOM 747 C C . ARG A 1 91 ? -3.207 -9.349 -27.132 1.00 41.72 91 ARG A C 1
ATOM 749 O O . ARG A 1 91 ? -2.600 -10.253 -26.585 1.00 41.72 91 ARG A O 1
ATOM 756 N N . ASP A 1 92 ? -4.038 -8.534 -26.497 1.00 41.22 92 ASP A N 1
ATOM 757 C CA . ASP A 1 92 ? -5.082 -9.059 -25.607 1.00 41.22 92 ASP A CA 1
ATOM 758 C C . ASP A 1 92 ? -5.999 -7.913 -25.174 1.00 41.22 92 ASP A C 1
ATOM 760 O O . ASP A 1 92 ? -5.688 -7.128 -24.279 1.00 41.22 92 ASP A O 1
ATOM 764 N N . SER A 1 93 ? -7.138 -7.780 -25.850 1.00 41.25 93 SER A N 1
ATOM 765 C CA . SER A 1 93 ? -8.154 -6.756 -25.580 1.00 41.25 93 SER A CA 1
ATOM 766 C C . SER A 1 93 ? -9.097 -7.127 -24.425 1.00 41.25 93 SER A C 1
ATOM 768 O O . SER A 1 93 ? -10.152 -6.518 -24.274 1.00 41.25 93 SER A O 1
ATOM 770 N N . THR A 1 94 ? -8.751 -8.134 -23.619 1.00 40.06 94 THR A N 1
ATOM 771 C CA . THR A 1 94 ? -9.577 -8.643 -22.508 1.00 40.06 94 THR A CA 1
ATOM 772 C C . THR A 1 94 ? -8.963 -8.434 -21.125 1.00 40.06 94 THR A C 1
ATOM 774 O O . THR A 1 94 ? -9.623 -8.700 -20.122 1.00 40.06 94 THR A O 1
ATOM 777 N N . ALA A 1 95 ? -7.738 -7.909 -21.032 1.00 40.34 95 ALA A N 1
ATOM 778 C CA . ALA A 1 95 ? -7.185 -7.467 -19.760 1.00 40.34 95 ALA A CA 1
ATOM 779 C C . ALA A 1 95 ? -7.705 -6.057 -19.439 1.00 40.34 95 ALA A C 1
ATOM 781 O O . ALA A 1 95 ? -7.474 -5.118 -20.197 1.00 40.34 95 ALA A O 1
ATOM 782 N N . PHE A 1 96 ? -8.385 -5.893 -18.300 1.00 36.59 96 PHE A N 1
ATOM 783 C CA . PHE A 1 96 ? -8.607 -4.591 -17.658 1.00 36.59 96 PHE A CA 1
ATOM 784 C C . PHE A 1 96 ? -7.241 -3.908 -17.458 1.00 36.59 96 PHE A C 1
ATOM 786 O O . PHE A 1 96 ? -6.532 -4.186 -16.488 1.00 36.59 96 PHE A O 1
ATOM 793 N N . GLY A 1 97 ? -6.830 -3.100 -18.428 1.00 43.19 97 GLY A N 1
ATOM 794 C CA . GLY A 1 97 ? -5.483 -2.553 -18.537 1.00 43.19 97 GLY A CA 1
ATOM 795 C C . GLY A 1 97 ? -5.372 -1.785 -19.842 1.00 43.19 97 GLY A C 1
ATOM 796 O O . GLY A 1 97 ? -4.825 -2.283 -20.822 1.00 43.19 97 GLY A O 1
ATOM 797 N N . ASN A 1 98 ? -5.995 -0.608 -19.857 1.00 42.94 98 ASN A N 1
ATOM 798 C CA . ASN A 1 98 ? -6.110 0.277 -21.007 1.00 42.94 98 ASN A CA 1
ATOM 799 C C . ASN A 1 98 ? -4.794 0.360 -21.792 1.00 42.94 98 ASN A C 1
ATOM 801 O O . ASN A 1 98 ? -3.745 0.689 -21.246 1.00 42.94 98 ASN A O 1
ATOM 805 N N . SER A 1 99 ? -4.885 0.175 -23.105 1.00 51.16 99 SER A N 1
ATOM 806 C CA . SER A 1 99 ? -3.876 0.536 -24.109 1.00 51.16 99 SER A CA 1
ATOM 807 C C . SER A 1 99 ? -3.611 2.052 -24.193 1.00 51.16 99 SER A C 1
ATOM 809 O O . SER A 1 99 ? -3.059 2.537 -25.178 1.00 51.16 99 SER A O 1
ATOM 811 N N . SER A 1 100 ? -4.043 2.814 -23.188 1.00 57.12 100 SER A N 1
ATOM 812 C CA . SER A 1 100 ? -3.833 4.248 -23.080 1.00 57.12 100 SER A CA 1
ATOM 813 C C . SER A 1 100 ? -2.484 4.516 -22.412 1.00 57.12 100 SER A C 1
ATOM 815 O O . SER A 1 100 ? -2.115 3.803 -21.477 1.00 57.12 100 SER A O 1
ATOM 817 N N . PRO A 1 101 ? -1.743 5.542 -22.860 1.00 68.75 101 PRO A N 1
ATOM 818 C CA . PRO A 1 101 ? -0.525 5.959 -22.180 1.00 68.75 101 PRO A CA 1
ATOM 819 C C . PRO A 1 101 ? -0.818 6.262 -20.705 1.00 68.75 101 PRO A C 1
ATOM 821 O O . PRO A 1 101 ? -1.875 6.809 -20.378 1.00 68.75 101 PRO A O 1
ATOM 824 N N . LEU A 1 102 ? 0.122 5.898 -19.825 1.00 79.50 102 LEU A N 1
ATOM 825 C CA . LEU A 1 102 ? 0.052 6.248 -18.406 1.00 79.50 102 LEU A CA 1
ATOM 826 C C . LEU A 1 102 ? -0.140 7.767 -18.251 1.00 79.50 102 LEU A C 1
ATOM 828 O O . LEU A 1 102 ? 0.446 8.527 -19.031 1.00 79.50 102 LEU A O 1
ATOM 832 N N . PRO A 1 103 ? -0.923 8.226 -17.258 1.00 85.38 103 PRO A N 1
ATOM 833 C CA . PRO A 1 103 ? -1.109 9.652 -17.022 1.00 85.38 103 PRO A CA 1
ATOM 834 C C . PRO A 1 103 ? 0.227 10.389 -16.847 1.00 85.38 103 PRO A C 1
ATOM 836 O O . PRO A 1 103 ? 1.157 9.873 -16.225 1.00 85.38 103 PRO A O 1
ATOM 839 N N . GLU A 1 104 ? 0.319 11.624 -17.345 1.00 85.25 104 GLU A N 1
ATOM 840 C CA . GLU A 1 104 ? 1.558 12.420 -17.307 1.00 85.25 104 GLU A CA 1
ATOM 841 C C . GLU A 1 104 ? 2.115 12.579 -15.883 1.00 85.25 104 GLU A C 1
ATOM 843 O O . GLU A 1 104 ? 3.320 12.462 -15.663 1.00 85.25 104 GLU A O 1
ATOM 848 N N . HIS A 1 105 ? 1.239 12.771 -14.895 1.00 84.62 105 HIS A N 1
ATOM 849 C CA . HIS A 1 105 ? 1.644 12.894 -13.497 1.00 84.62 105 HIS A CA 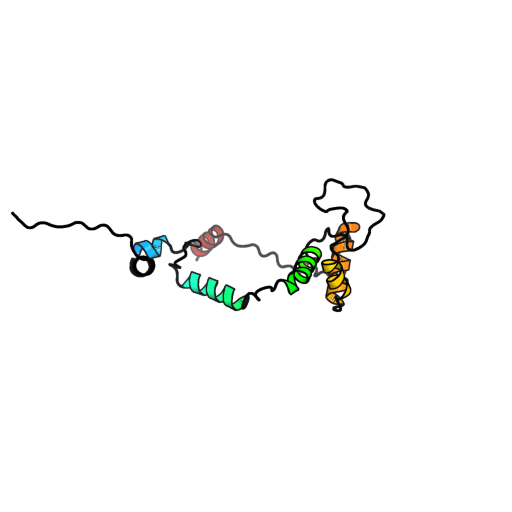1
ATOM 850 C C . HIS A 1 105 ? 2.301 11.613 -12.958 1.00 84.62 105 HIS A C 1
ATOM 852 O O . HIS A 1 105 ? 3.257 11.713 -12.198 1.00 84.62 105 HIS A O 1
ATOM 858 N N . VAL A 1 106 ? 1.861 10.424 -13.390 1.00 86.56 106 VAL A N 1
ATOM 859 C CA . VAL A 1 106 ? 2.493 9.143 -13.024 1.00 86.56 106 VAL A CA 1
ATOM 860 C C . VAL A 1 106 ? 3.886 9.045 -13.641 1.00 86.56 106 VAL A C 1
ATOM 862 O O . VAL A 1 106 ? 4.846 8.668 -12.969 1.00 86.56 106 VAL A O 1
ATOM 865 N N . LEU A 1 107 ? 4.021 9.432 -14.913 1.00 86.56 107 LEU A N 1
ATOM 866 C CA . LEU A 1 107 ? 5.308 9.428 -15.612 1.00 86.56 107 LEU A CA 1
ATOM 867 C C . LEU A 1 107 ? 6.303 10.415 -14.996 1.00 86.56 107 LEU A C 1
ATOM 869 O O . LEU A 1 107 ? 7.487 10.100 -14.906 1.00 86.56 107 LEU A O 1
ATOM 873 N N . LYS A 1 108 ? 5.835 11.579 -14.532 1.00 88.44 108 LYS A N 1
ATOM 874 C CA . LYS A 1 108 ? 6.663 12.553 -13.810 1.00 88.44 108 LYS A CA 1
ATOM 875 C C . LYS A 1 108 ? 7.308 11.927 -12.571 1.00 88.44 108 LYS A C 1
ATOM 877 O O . LYS A 1 108 ? 8.511 12.081 -12.393 1.00 88.44 108 LYS A O 1
ATOM 882 N N . TRP A 1 109 ? 6.537 11.202 -11.760 1.00 89.00 109 TRP A N 1
ATOM 883 C CA . TRP A 1 109 ? 7.051 10.522 -10.566 1.00 89.00 109 TRP A CA 1
ATOM 884 C C . TRP A 1 109 ? 7.978 9.357 -10.909 1.00 89.00 109 TRP A C 1
ATOM 886 O O . TRP A 1 109 ? 9.072 9.284 -10.361 1.00 89.00 109 TRP A O 1
ATOM 896 N N . LYS A 1 110 ? 7.616 8.527 -11.895 1.00 88.00 110 LYS A N 1
ATOM 897 C CA . LYS A 1 110 ? 8.486 7.452 -12.400 1.00 88.00 110 LYS A CA 1
ATOM 898 C C . LYS A 1 110 ? 9.851 7.977 -12.859 1.00 88.00 110 LYS A C 1
ATOM 900 O O . LYS A 1 110 ? 10.875 7.371 -12.574 1.00 88.00 110 LYS A O 1
ATOM 905 N N . ASN A 1 111 ? 9.874 9.097 -13.580 1.00 88.88 111 ASN A N 1
ATOM 906 C CA . ASN A 1 111 ? 11.113 9.698 -14.081 1.00 88.88 111 ASN A CA 1
ATOM 907 C C . ASN A 1 111 ? 11.915 10.423 -12.988 1.00 88.88 111 ASN A C 1
ATOM 909 O O . ASN A 1 111 ? 13.092 10.707 -13.194 1.00 88.88 111 ASN A O 1
ATOM 913 N N . ALA A 1 112 ? 11.281 10.750 -11.861 1.00 90.38 112 ALA A N 1
ATOM 914 C CA . ALA A 1 112 ? 11.924 11.359 -10.703 1.00 90.38 112 ALA A CA 1
ATOM 915 C C . ALA A 1 112 ? 12.472 10.323 -9.705 1.00 90.38 112 ALA A C 1
ATOM 917 O O . ALA A 1 112 ? 13.162 10.720 -8.769 1.00 90.38 112 ALA A O 1
ATOM 918 N N . GLU A 1 113 ? 12.184 9.030 -9.890 1.00 89.69 113 GLU A N 1
ATOM 919 C CA . GLU A 1 113 ? 12.692 7.949 -9.042 1.00 89.69 113 GLU A CA 1
ATOM 920 C C . GLU A 1 113 ? 14.219 7.843 -9.159 1.00 89.69 113 GLU A C 1
ATOM 922 O O . GLU A 1 113 ? 14.759 7.579 -10.235 1.00 89.69 113 GLU A O 1
ATOM 927 N N . GLN A 1 114 ? 14.917 8.073 -8.046 1.00 90.44 114 GLN A N 1
ATOM 928 C CA . GLN A 1 114 ? 16.384 8.056 -7.979 1.00 90.44 114 GLN A CA 1
ATOM 929 C C . GLN A 1 114 ? 16.928 6.825 -7.252 1.00 90.44 114 GLN A C 1
ATOM 931 O O . GLN A 1 114 ? 18.117 6.528 -7.381 1.00 90.44 114 GLN A O 1
ATOM 936 N N . ASP A 1 115 ? 16.089 6.114 -6.492 1.00 91.62 115 ASP A N 1
ATOM 937 C CA . ASP A 1 115 ? 16.508 4.903 -5.795 1.00 91.62 115 ASP A CA 1
ATOM 938 C C . ASP A 1 115 ? 16.733 3.769 -6.803 1.00 91.62 115 ASP A C 1
ATOM 940 O O . ASP A 1 115 ? 15.799 3.255 -7.426 1.00 91.62 115 ASP A O 1
ATOM 944 N N . SER A 1 116 ? 17.994 3.361 -6.957 1.00 88.38 116 SER A N 1
ATOM 945 C CA . SER A 1 116 ? 18.379 2.296 -7.880 1.00 88.38 116 SER A CA 1
ATOM 946 C C . SER A 1 116 ? 17.701 0.967 -7.553 1.00 88.38 116 SER A C 1
ATOM 948 O O . SER A 1 116 ? 17.319 0.248 -8.474 1.00 88.38 116 SER A O 1
ATOM 950 N N . ALA A 1 117 ? 17.477 0.657 -6.271 1.00 87.44 117 ALA A N 1
ATOM 951 C CA . ALA A 1 117 ? 16.804 -0.573 -5.870 1.00 87.44 117 ALA A CA 1
ATOM 952 C C . ALA A 1 117 ? 15.326 -0.565 -6.286 1.00 87.44 117 ALA A C 1
ATOM 954 O O . ALA A 1 117 ? 14.815 -1.577 -6.773 1.00 87.44 117 ALA A O 1
ATOM 955 N N . ALA A 1 118 ? 14.650 0.577 -6.142 1.00 87.06 118 ALA A N 1
ATOM 956 C CA . ALA A 1 118 ? 13.266 0.746 -6.573 1.00 87.06 118 ALA A CA 1
ATOM 957 C C . ALA A 1 118 ? 13.139 0.663 -8.103 1.00 87.06 118 ALA A C 1
ATOM 959 O O . ALA A 1 118 ? 12.286 -0.067 -8.612 1.00 87.06 118 ALA A O 1
ATOM 960 N N . VAL A 1 119 ? 14.025 1.338 -8.845 1.00 89.31 119 VAL A N 1
ATOM 961 C CA . VAL A 1 119 ? 14.060 1.292 -10.318 1.00 89.31 119 VAL A CA 1
ATOM 962 C C . VAL A 1 119 ? 14.275 -0.137 -10.823 1.00 89.31 119 VAL A C 1
ATOM 964 O O . VAL A 1 119 ? 13.543 -0.600 -11.706 1.00 89.31 119 VAL A O 1
ATOM 967 N N . ASP A 1 120 ? 15.234 -0.859 -10.241 1.00 88.81 120 ASP A N 1
ATOM 968 C CA . ASP A 1 120 ? 15.526 -2.247 -10.602 1.00 88.81 120 ASP A CA 1
ATOM 969 C C . ASP A 1 120 ? 14.355 -3.181 -10.278 1.00 88.81 120 ASP A C 1
ATOM 971 O O . ASP A 1 120 ? 14.038 -4.081 -11.065 1.00 88.81 120 ASP A O 1
ATOM 975 N N . LEU A 1 121 ? 13.671 -2.956 -9.152 1.00 87.38 121 LEU A N 1
ATOM 976 C CA . LEU A 1 121 ? 12.489 -3.720 -8.762 1.00 87.38 121 LEU A CA 1
ATOM 977 C C . LEU A 1 121 ? 11.330 -3.502 -9.741 1.00 87.38 121 LEU A C 1
ATOM 979 O O . LEU A 1 121 ? 10.756 -4.478 -10.223 1.00 87.38 121 LEU A O 1
ATOM 983 N N . ILE A 1 122 ? 11.017 -2.251 -10.088 1.00 88.31 122 ILE A N 1
ATOM 984 C CA . ILE A 1 122 ? 9.958 -1.911 -11.054 1.00 88.31 122 ILE A CA 1
ATOM 985 C C . ILE A 1 122 ? 10.242 -2.574 -12.408 1.00 88.31 122 ILE A C 1
ATOM 987 O O . ILE A 1 122 ? 9.361 -3.208 -12.997 1.00 88.31 122 ILE A O 1
ATOM 991 N N . ALA A 1 12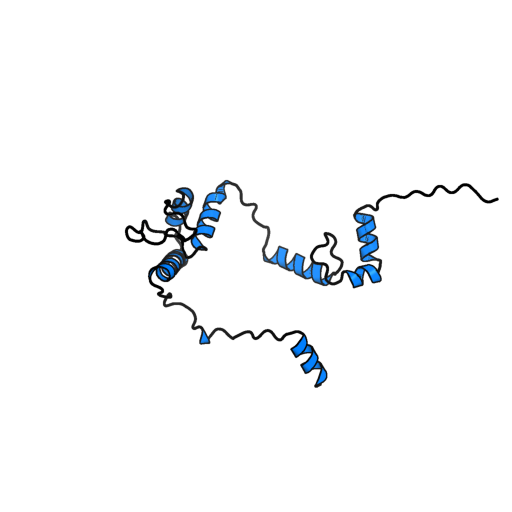3 ? 11.486 -2.486 -12.887 1.00 86.44 123 ALA A N 1
ATOM 992 C CA . ALA A 1 123 ? 11.901 -3.117 -14.135 1.00 86.44 123 ALA A CA 1
ATOM 993 C C . ALA A 1 123 ? 11.814 -4.652 -14.073 1.00 86.44 123 ALA A C 1
ATOM 995 O O . ALA A 1 123 ? 11.418 -5.290 -15.049 1.00 86.44 123 ALA A O 1
ATOM 996 N N . SER A 1 124 ? 12.162 -5.253 -12.936 1.00 86.38 124 SER A N 1
ATOM 997 C CA . SER A 1 124 ? 12.105 -6.705 -12.742 1.00 86.38 124 SER A CA 1
ATOM 998 C C . SER A 1 124 ? 10.670 -7.226 -12.698 1.00 86.38 124 SER A C 1
ATOM 1000 O O . SER A 1 124 ? 10.373 -8.235 -13.334 1.00 86.38 124 SER A O 1
ATOM 1002 N N . THR A 1 125 ? 9.768 -6.515 -12.020 1.00 86.50 125 THR A N 1
ATOM 1003 C CA . THR A 1 125 ? 8.330 -6.821 -12.002 1.00 86.50 125 THR A CA 1
ATOM 1004 C C . THR A 1 125 ? 7.739 -6.760 -13.411 1.00 86.50 125 THR A C 1
ATOM 1006 O O . THR A 1 125 ? 6.992 -7.653 -13.810 1.00 86.50 125 THR A O 1
ATOM 1009 N N . TYR A 1 126 ? 8.136 -5.759 -14.201 1.00 83.50 126 TYR A N 1
ATOM 1010 C CA . TYR A 1 126 ? 7.729 -5.653 -15.600 1.00 83.50 126 TYR A CA 1
ATOM 1011 C C . TYR A 1 126 ? 8.230 -6.826 -16.456 1.00 83.50 126 TYR A C 1
ATOM 1013 O O . TYR A 1 126 ? 7.438 -7.448 -17.160 1.00 83.50 126 TYR A O 1
ATOM 1021 N N . ARG A 1 127 ? 9.522 -7.179 -16.355 1.00 84.81 127 ARG A N 1
ATOM 1022 C CA . ARG A 1 127 ? 10.104 -8.338 -17.066 1.00 84.81 127 ARG A CA 1
ATOM 1023 C C . ARG A 1 127 ? 9.422 -9.651 -16.695 1.00 84.81 127 ARG A C 1
ATOM 1025 O O . ARG A 1 127 ? 9.226 -10.513 -17.546 1.00 84.81 127 ARG A O 1
ATOM 1032 N N . TYR A 1 128 ? 9.045 -9.806 -15.428 1.00 85.50 128 TYR A N 1
ATOM 1033 C CA . TYR A 1 128 ? 8.291 -10.971 -14.986 1.00 85.50 128 TYR A CA 1
ATOM 1034 C C . TYR A 1 128 ? 6.928 -11.059 -15.685 1.00 85.50 128 TYR A C 1
ATOM 1036 O O . TYR A 1 128 ? 6.544 -12.135 -16.132 1.00 85.50 128 TYR A O 1
ATOM 1044 N N . HIS A 1 129 ? 6.220 -9.939 -15.846 1.00 81.94 129 HIS A N 1
ATOM 1045 C CA . HIS A 1 129 ? 4.959 -9.915 -16.586 1.00 81.94 129 HIS A CA 1
ATOM 1046 C C . HIS A 1 129 ? 5.133 -10.210 -18.086 1.00 81.94 129 HIS A C 1
ATOM 1048 O O . HIS A 1 129 ? 4.303 -10.911 -18.661 1.00 81.94 129 HIS A O 1
ATOM 1054 N N . THR A 1 130 ? 6.187 -9.693 -18.729 1.00 80.56 130 THR A N 1
ATOM 1055 C CA . THR A 1 130 ? 6.394 -9.860 -20.180 1.00 80.56 130 THR A CA 1
ATOM 1056 C C . THR A 1 130 ? 6.946 -11.229 -20.560 1.00 80.56 130 THR A C 1
ATOM 1058 O O . THR A 1 130 ? 6.433 -11.860 -21.480 1.00 80.56 130 THR A O 1
ATOM 1061 N N . ASP A 1 131 ? 7.981 -11.688 -19.857 1.00 84.62 131 ASP A N 1
ATOM 1062 C CA . ASP A 1 131 ? 8.780 -12.856 -20.242 1.00 84.62 131 ASP A CA 1
ATOM 1063 C C . ASP A 1 131 ? 8.632 -14.029 -19.256 1.00 84.62 131 ASP A C 1
ATOM 1065 O O . ASP A 1 131 ? 9.163 -15.114 -19.493 1.00 84.62 131 ASP A O 1
ATOM 1069 N N . GLY A 1 132 ? 7.940 -13.831 -18.126 1.00 83.94 132 GLY A N 1
ATOM 1070 C CA . GLY A 1 132 ? 7.826 -14.831 -17.056 1.00 83.94 132 GLY A CA 1
ATOM 1071 C C . GLY A 1 132 ? 9.120 -15.032 -16.260 1.00 83.94 132 GLY A C 1
ATOM 1072 O O . GLY A 1 132 ? 9.199 -15.930 -15.420 1.00 83.94 132 GLY A O 1
ATOM 1073 N N . THR A 1 133 ? 10.157 -14.229 -16.512 1.00 84.75 133 THR A N 1
ATOM 1074 C CA . THR A 1 133 ? 11.463 -14.379 -15.865 1.00 84.75 133 THR A CA 1
ATOM 1075 C C . THR A 1 133 ? 11.467 -13.714 -14.498 1.00 84.75 133 THR A C 1
ATOM 1077 O O . THR A 1 133 ? 11.290 -12.500 -14.387 1.00 84.75 133 THR A O 1
ATOM 1080 N N . LEU A 1 134 ? 11.700 -14.506 -13.454 1.00 80.88 134 LEU A N 1
ATOM 1081 C CA . LEU A 1 134 ? 11.851 -13.998 -12.097 1.00 80.88 134 LEU A CA 1
ATOM 1082 C C . LEU A 1 134 ? 13.205 -13.280 -11.908 1.00 80.88 134 LEU A C 1
ATOM 1084 O O . LEU A 1 134 ? 14.209 -13.716 -12.478 1.00 80.88 134 LEU A O 1
ATOM 1088 N N . PRO A 1 135 ? 13.261 -12.212 -11.090 1.00 79.50 135 PRO A N 1
ATOM 1089 C CA . PRO A 1 135 ? 14.518 -11.572 -10.717 1.00 79.50 135 PRO A CA 1
ATOM 1090 C C . PRO A 1 135 ? 15.495 -12.540 -10.026 1.00 79.50 135 PRO A C 1
ATOM 1092 O O . PRO A 1 135 ? 15.101 -13.412 -9.252 1.00 79.50 135 PRO A O 1
ATOM 1095 N N . SER A 1 136 ? 16.794 -12.374 -10.285 1.00 77.19 136 SER A N 1
ATOM 1096 C CA . SER A 1 136 ? 17.858 -13.264 -9.789 1.00 77.19 136 SER A CA 1
ATOM 1097 C C . SER A 1 136 ? 18.163 -13.115 -8.295 1.00 77.19 136 SER A C 1
ATOM 1099 O O . SER A 1 136 ? 18.765 -14.004 -7.700 1.00 77.19 136 SER A O 1
ATOM 1101 N N . ASN A 1 137 ? 17.749 -12.007 -7.681 1.00 74.69 137 ASN A N 1
ATOM 1102 C CA . ASN A 1 137 ? 17.974 -11.671 -6.274 1.00 74.69 137 ASN A CA 1
ATOM 1103 C C . ASN A 1 137 ? 16.816 -12.084 -5.348 1.00 74.69 137 ASN A C 1
ATOM 1105 O O . ASN A 1 137 ? 16.738 -11.604 -4.217 1.00 74.69 137 ASN A O 1
ATOM 1109 N N . LEU A 1 138 ? 15.909 -12.955 -5.799 1.00 70.19 138 LEU A N 1
ATOM 1110 C CA . LEU A 1 138 ? 14.836 -13.447 -4.939 1.00 70.19 138 LEU A CA 1
ATOM 1111 C C . LEU A 1 138 ? 15.385 -14.382 -3.850 1.00 70.19 138 LEU A C 1
ATOM 1113 O O . LEU A 1 138 ? 16.208 -15.256 -4.145 1.00 70.19 138 LEU A O 1
ATOM 1117 N N . PRO A 1 139 ? 14.913 -14.259 -2.596 1.00 70.06 139 PRO A N 1
ATOM 1118 C CA . PRO A 1 139 ? 15.226 -15.242 -1.572 1.00 70.06 139 PRO A CA 1
ATOM 1119 C C . PRO A 1 139 ? 14.715 -16.611 -2.029 1.00 70.06 139 PRO A C 1
ATOM 1121 O O . PRO A 1 139 ? 13.599 -16.734 -2.538 1.00 70.06 139 PRO A O 1
ATOM 1124 N N . SER A 1 140 ? 15.535 -17.648 -1.853 1.00 67.50 140 SER A N 1
ATOM 1125 C CA . SER A 1 140 ? 15.138 -19.017 -2.185 1.00 67.50 140 SER A CA 1
ATOM 1126 C C . SER A 1 140 ? 13.807 -19.351 -1.507 1.00 67.50 140 SER A C 1
ATOM 1128 O O . SER A 1 140 ? 13.678 -19.191 -0.295 1.00 67.50 140 SER A O 1
ATOM 1130 N N . LEU A 1 141 ? 12.825 -19.856 -2.262 1.00 61.25 141 LEU A N 1
ATOM 1131 C CA . LEU A 1 141 ? 11.547 -20.320 -1.703 1.00 61.25 141 LEU A CA 1
ATOM 1132 C C . LEU A 1 141 ? 11.759 -21.394 -0.623 1.00 61.25 141 LEU A C 1
ATOM 1134 O O . LEU A 1 141 ? 10.976 -21.478 0.316 1.00 61.25 141 LEU A O 1
ATOM 1138 N N . ALA A 1 142 ? 12.853 -22.162 -0.702 1.00 62.28 142 ALA A N 1
ATOM 1139 C CA . ALA A 1 142 ? 13.235 -23.128 0.328 1.00 62.28 142 ALA A CA 1
ATOM 1140 C C . ALA A 1 142 ? 13.632 -22.473 1.669 1.00 62.28 142 ALA A C 1
ATOM 1142 O O . ALA A 1 142 ? 13.623 -23.140 2.700 1.00 62.28 142 ALA A O 1
ATOM 1143 N N . ALA A 1 143 ? 13.972 -21.179 1.670 1.00 59.16 143 ALA A N 1
ATOM 1144 C CA . ALA A 1 143 ? 14.243 -20.400 2.876 1.00 59.16 143 ALA A CA 1
ATOM 1145 C C . ALA A 1 143 ? 12.963 -19.849 3.531 1.00 59.16 143 ALA A C 1
ATOM 1147 O O . ALA A 1 143 ? 12.998 -19.435 4.691 1.00 59.16 143 ALA A O 1
ATOM 1148 N N . LEU A 1 144 ? 11.823 -19.857 2.828 1.00 56.72 144 LEU A N 1
ATOM 1149 C CA . LEU A 1 144 ? 10.545 -19.494 3.428 1.00 56.72 144 LEU A CA 1
ATOM 1150 C C . LEU A 1 144 ? 10.035 -20.681 4.242 1.00 56.72 144 LEU A C 1
ATOM 1152 O O . LEU A 1 144 ? 9.569 -21.690 3.713 1.00 56.72 144 LEU A O 1
ATOM 1156 N N . ARG A 1 145 ? 10.121 -20.557 5.568 1.00 58.81 145 ARG A N 1
ATOM 1157 C CA . ARG A 1 145 ? 9.503 -21.513 6.483 1.00 58.81 145 ARG A CA 1
ATOM 1158 C C . ARG A 1 145 ? 8.000 -21.514 6.217 1.00 58.81 145 ARG A C 1
ATOM 1160 O O . ARG A 1 145 ? 7.332 -20.519 6.483 1.00 58.81 145 ARG A O 1
ATOM 1167 N N . LEU A 1 146 ? 7.468 -22.632 5.727 1.00 66.12 146 LEU A N 1
ATOM 1168 C CA . LEU A 1 146 ? 6.028 -22.839 5.633 1.00 66.12 146 LEU A CA 1
ATOM 1169 C C . LEU A 1 146 ? 5.434 -22.678 7.040 1.00 66.12 146 LEU A C 1
ATOM 1171 O O . LEU A 1 146 ? 5.622 -23.532 7.909 1.00 66.12 146 LEU A O 1
ATOM 1175 N N . ILE A 1 147 ? 4.743 -21.566 7.286 1.00 59.66 147 ILE A N 1
ATOM 1176 C CA . ILE A 1 147 ? 3.991 -21.372 8.522 1.00 59.66 147 ILE A CA 1
ATOM 1177 C C . ILE A 1 147 ? 2.694 -22.157 8.358 1.00 59.66 147 ILE A C 1
ATOM 1179 O O . ILE A 1 147 ? 1.689 -21.655 7.858 1.00 59.66 147 ILE A O 1
ATOM 1183 N N . THR A 1 148 ? 2.716 -23.424 8.761 1.00 62.69 148 THR A N 1
ATOM 1184 C CA . THR A 1 148 ? 1.490 -24.200 8.935 1.00 62.69 148 THR A CA 1
ATOM 1185 C C . THR A 1 148 ? 0.752 -23.624 10.137 1.00 62.69 148 THR A C 1
ATOM 1187 O O . THR A 1 148 ? 1.123 -23.875 11.285 1.00 62.69 148 THR A O 1
ATOM 1190 N N . ASN A 1 149 ? -0.261 -22.798 9.885 1.00 58.69 149 ASN A N 1
ATOM 1191 C CA . ASN A 1 149 ? -1.080 -22.237 10.948 1.00 58.69 149 ASN A CA 1
ATOM 1192 C C . ASN A 1 149 ? -1.861 -23.385 11.608 1.00 58.69 149 ASN A C 1
ATOM 1194 O O . ASN A 1 149 ? -2.679 -24.044 10.961 1.00 58.69 149 ASN A O 1
ATOM 1198 N N . ILE A 1 150 ? -1.574 -23.679 12.877 1.00 69.62 150 ILE A N 1
ATOM 1199 C CA . ILE A 1 150 ? -2.329 -24.689 13.619 1.00 69.62 150 ILE A CA 1
ATOM 1200 C C . ILE A 1 150 ? -3.746 -24.162 13.841 1.00 69.62 150 ILE A C 1
ATOM 1202 O O . ILE A 1 150 ? -3.967 -23.118 14.454 1.00 69.62 150 ILE A O 1
ATOM 1206 N N . THR A 1 151 ? -4.733 -24.878 13.312 1.00 67.00 151 THR A N 1
ATOM 1207 C CA . THR A 1 151 ? -6.137 -24.528 13.518 1.00 67.00 151 THR A CA 1
ATOM 1208 C C . THR A 1 151 ? -6.497 -24.627 15.003 1.00 67.00 151 THR A C 1
ATOM 1210 O O . THR A 1 151 ? -5.862 -25.342 15.781 1.00 67.00 151 THR A O 1
ATOM 1213 N N . ILE A 1 152 ? -7.561 -23.929 15.415 1.00 61.72 152 ILE A N 1
ATOM 1214 C CA . ILE A 1 152 ? -8.088 -23.997 16.792 1.00 61.72 152 ILE A CA 1
ATOM 1215 C C . ILE A 1 152 ? -8.342 -25.455 17.217 1.00 61.72 152 ILE A C 1
ATOM 1217 O O . ILE A 1 152 ? -8.110 -25.806 18.372 1.00 61.72 152 ILE A O 1
ATOM 1221 N N . LYS A 1 153 ? -8.745 -26.310 16.268 1.00 66.25 153 LYS A N 1
ATOM 1222 C CA . LYS A 1 153 ? -8.914 -27.753 16.465 1.00 66.25 153 LYS A CA 1
ATOM 1223 C C . LYS A 1 153 ? -7.611 -28.434 16.907 1.00 66.25 153 LYS A C 1
ATOM 1225 O O . LYS A 1 153 ? -7.608 -29.084 17.945 1.00 66.25 153 LYS A O 1
ATOM 1230 N N . HIS A 1 154 ? -6.502 -28.198 16.203 1.00 68.44 154 HIS A N 1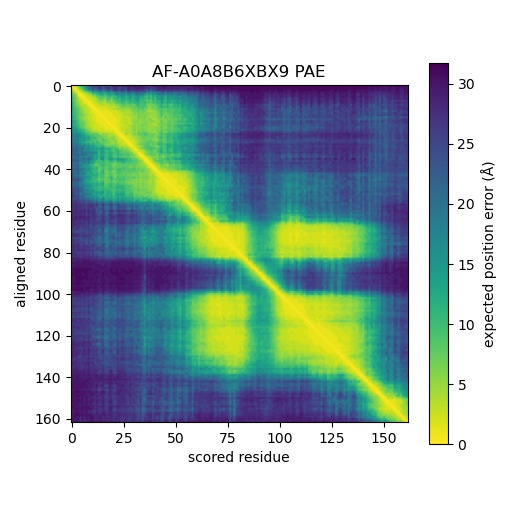
ATOM 1231 C CA . HIS A 1 154 ? -5.199 -28.769 16.564 1.00 68.44 154 HIS A CA 1
ATOM 1232 C C . HIS A 1 154 ? -4.701 -28.314 17.945 1.00 68.44 154 HIS A C 1
ATOM 1234 O O . HIS A 1 154 ? -4.092 -29.112 18.653 1.00 68.44 154 HIS A O 1
ATOM 1240 N N . ARG A 1 155 ? -4.992 -27.073 18.370 1.00 69.94 155 ARG A N 1
ATOM 1241 C CA . ARG A 1 155 ? -4.659 -26.598 19.731 1.00 69.94 155 ARG A CA 1
ATOM 1242 C C . ARG A 1 155 ? -5.465 -27.307 20.818 1.00 69.94 155 ARG A C 1
ATOM 1244 O O . ARG A 1 155 ? -4.917 -27.674 21.847 1.00 69.94 155 ARG A O 1
ATOM 1251 N N . ARG A 1 156 ? -6.757 -27.542 20.580 1.00 67.50 156 ARG A N 1
ATOM 1252 C CA . ARG A 1 156 ? -7.617 -28.269 21.528 1.00 67.50 156 ARG A CA 1
ATOM 1253 C C . ARG A 1 156 ? -7.211 -29.733 21.680 1.00 67.50 156 ARG A C 1
ATOM 1255 O O . ARG A 1 156 ? -7.288 -30.270 22.774 1.00 67.50 156 ARG A O 1
ATOM 1262 N N . GLU A 1 157 ? -6.762 -30.360 20.598 1.00 71.38 157 GLU A N 1
ATOM 1263 C CA . GLU A 1 157 ? -6.308 -31.755 20.607 1.00 71.38 157 GLU A CA 1
ATOM 1264 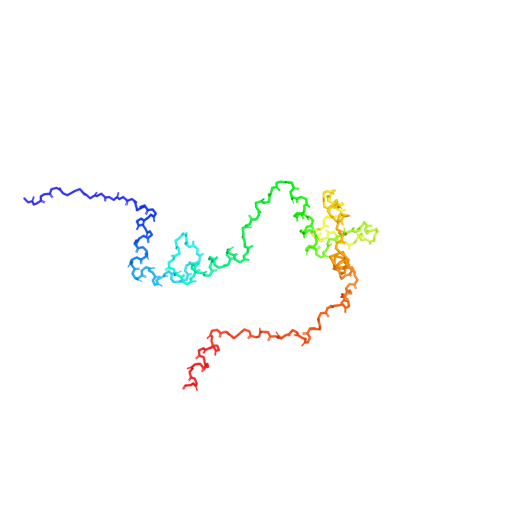C C . GLU A 1 157 ? -4.929 -31.937 21.260 1.00 71.38 157 GLU A C 1
ATOM 1266 O O . GLU A 1 157 ? -4.654 -33.007 21.798 1.00 71.38 157 GLU A O 1
ATOM 1271 N N . SER A 1 158 ? -4.072 -30.910 21.239 1.00 62.69 158 SER A N 1
ATOM 1272 C CA . SER A 1 158 ? -2.759 -30.939 21.901 1.00 62.69 158 SER A CA 1
ATOM 1273 C C . SER A 1 158 ? -2.859 -30.651 23.400 1.00 62.69 158 SER A C 1
ATOM 1275 O O . SER A 1 158 ? -2.239 -31.363 24.176 1.00 62.69 158 SER A O 1
ATOM 1277 N N . SER A 1 159 ? -3.719 -29.720 23.829 1.00 56.12 159 SER A N 1
ATOM 1278 C CA . SER A 1 159 ? -3.984 -29.475 25.259 1.00 56.12 159 SER A CA 1
ATOM 1279 C C . SER A 1 159 ? -4.764 -30.591 25.969 1.00 56.12 159 SER A C 1
ATOM 1281 O O . SER A 1 159 ? -4.912 -30.537 27.181 1.00 56.12 159 SER A O 1
ATOM 1283 N N . ALA A 1 160 ? -5.298 -31.572 25.236 1.00 54.91 160 ALA A N 1
ATOM 1284 C CA . ALA A 1 160 ? -5.984 -32.737 25.804 1.00 54.91 160 ALA A CA 1
ATOM 1285 C C . ALA A 1 160 ? -5.059 -33.957 25.990 1.00 54.91 160 ALA A C 1
ATOM 1287 O O . ALA A 1 160 ? -5.530 -35.022 26.386 1.00 54.91 160 ALA A O 1
ATOM 1288 N N . ARG A 1 161 ? -3.773 -33.835 25.627 1.00 54.47 161 ARG A N 1
ATOM 1289 C CA . ARG A 1 161 ? -2.767 -34.907 25.716 1.00 54.47 161 ARG A CA 1
ATOM 1290 C C . ARG A 1 161 ? -1.685 -34.657 26.776 1.00 54.47 161 ARG A C 1
ATOM 1292 O O . ARG A 1 161 ? -0.837 -35.532 26.932 1.00 54.47 161 ARG A O 1
ATOM 1299 N N . ASP A 1 162 ? -1.759 -33.531 27.483 1.00 44.97 162 ASP A N 1
ATOM 1300 C CA . ASP A 1 162 ? -0.990 -33.216 28.698 1.00 44.97 162 ASP A CA 1
ATOM 1301 C C . ASP A 1 162 ? -1.896 -33.355 29.932 1.00 44.97 162 ASP A C 1
ATOM 1303 O O . ASP A 1 162 ? -1.390 -33.776 30.997 1.00 44.97 162 ASP A O 1
#

Radius of gyration: 27.77 Å; Cα contacts (8 Å, |Δi|>4): 66; chains: 1; bounding box: 74×52×75 Å

Foldseek 3Di:
DDDDDDDDDDDDDPVRVLVCLQPPPVNLVVCCPPPPDPRRSHPVVVVVVVVVDVVVPDPPPDDPVCPLVVLLVVLLVPLLRDPDLPPPPPDDPPDPYDNDDDDPSSVVVLVVDPPPVSVVSSVQSNCCNVPVDHDPPDDPPVPPDPPPPQPPVNVVVVVVVD

Solvent-accessible surface area (backbone atoms only — not comparable to full-atom values): 10491 Å² total; per-residue (Å²): 131,90,72,96,78,84,88,81,88,75,86,77,51,73,68,56,49,49,47,51,39,72,70,34,64,68,60,21,62,77,28,61,80,54,87,83,52,98,63,76,55,28,71,70,56,47,50,50,52,53,50,49,50,62,72,72,41,79,78,73,80,76,51,80,86,47,49,35,52,54,52,29,52,52,46,64,71,40,45,82,52,71,90,58,91,63,91,78,74,88,80,67,97,79,58,98,64,73,96,59,80,75,56,68,54,31,51,54,45,63,74,63,63,77,55,65,68,58,54,51,48,53,54,33,42,35,42,27,62,76,72,66,46,75,63,90,85,60,80,58,71,88,72,56,76,81,78,77,77,76,47,73,66,57,54,57,61,54,70,71,74,117

Mean predicted aligned error: 17.63 Å

pLDDT: mean 71.4, std 14.21, range [36.59, 91.62]

Organism: NCBI:txid1121388

InterPro domains:
  IPR021692 Antibacterial effector protein Tle3, C-terminal [PF11678] (4-147)

Secondary structure (DSSP, 8-state):
----------PPPHHHHHHHHHH-HHHHHHTTT-SS-SS---HHHHHHHHHHHHHH-S-----GGGHHHHHHHHHHH-TT--SS--TT--S-TTSSS-SSPPPHHHHHHHHH---HHHHHHHHHHHHHHHH-PPPTTPPPGGGS-------HHHHHHHTT--

Sequence (162 aa):
DATGQLVITREETPNEMKRRLMEDTDLRNANENSYHSGVPANAKHHEFVTAYDLSLGEPVPFEMEYFGWLEYLRAVADWRVKWQSDKKVERDSTAFGNSSPLPEHVLKWKNAEQDSAAVDLIASTYRYHTDGTLPSNLPSLAALRLITNITIKHRRESSARD